Protein AF-A0A5K0WKM3-F1 (afdb_monomer_lite)

Sequence (47 aa):
MDPSQELDQEVPEYLRIYKDGRVERLKGNERVPPPTTIMPPASPPRT

Secondary structure (DSSP, 8-state):
--GGG-EEEEETTTEEEETTS-EEE-S--PPPPPP---PPPPPPP--

pLDDT: mean 84.2, std 8.88, range [64.94, 95.19]

Organism: NCBI:txid210225

Radius of gyration: 23.24 Å; chains: 1; bounding box: 54×29×54 Å

Foldseek 3Di:
DPQQPAFPDDDPQAWTAGPVRDIDGRDDPDDDDDDPDPPDPDDPPDD

Structure (mmCIF, N/CA/C/O backbone):
data_AF-A0A5K0WKM3-F1
#
_entry.id   AF-A0A5K0WKM3-F1
#
loop_
_atom_site.group_PDB
_atom_site.id
_atom_site.type_symbol
_atom_site.label_atom_id
_atom_site.label_alt_id
_atom_site.label_comp_id
_atom_site.label_asym_id
_atom_site.label_entity_id
_atom_site.label_seq_id
_atom_site.pdbx_PDB_ins_code
_atom_site.Cartn_x
_atom_site.Cartn_y
_atom_site.Cartn_z
_atom_site.occupancy
_atom_site.B_iso_or_equiv
_atom_site.auth_seq_id
_atom_site.auth_comp_id
_atom_site.auth_asym_id
_atom_site.auth_atom_id
_atom_site.pdbx_PDB_model_num
ATOM 1 N N . MET A 1 1 ? -23.685 2.143 10.149 1.00 64.94 1 MET A N 1
ATOM 2 C CA . MET A 1 1 ? -22.218 2.262 10.089 1.00 64.94 1 MET A CA 1
ATOM 3 C C . MET A 1 1 ? -21.733 0.839 9.967 1.00 64.94 1 MET A C 1
ATOM 5 O O . MET A 1 1 ? -21.977 0.063 10.882 1.00 64.94 1 MET A O 1
ATOM 9 N N . ASP A 1 2 ? -21.252 0.460 8.792 1.00 71.19 2 ASP A N 1
ATOM 10 C CA . ASP A 1 2 ? -20.838 -0.909 8.510 1.00 71.19 2 ASP A CA 1
ATOM 11 C C . ASP A 1 2 ? -19.431 -1.113 9.088 1.00 71.19 2 ASP A C 1
ATOM 13 O O . ASP A 1 2 ? -18.499 -0.454 8.627 1.00 71.19 2 ASP A O 1
ATOM 17 N N . PRO A 1 3 ? -19.248 -1.989 10.092 1.00 72.44 3 PRO A N 1
ATOM 18 C CA . PRO A 1 3 ? -17.961 -2.143 10.780 1.00 72.44 3 PRO A CA 1
ATOM 19 C C . PRO A 1 3 ? -16.847 -2.673 9.860 1.00 72.44 3 PRO A C 1
ATOM 21 O O . PRO A 1 3 ? -15.664 -2.520 10.141 1.00 72.44 3 PRO A O 1
ATOM 24 N N . SER A 1 4 ? -17.207 -3.248 8.709 1.00 72.50 4 SER A N 1
ATOM 25 C CA . SER A 1 4 ? -16.271 -3.647 7.648 1.00 72.50 4 SER A CA 1
ATOM 26 C C . SER A 1 4 ? -15.617 -2.466 6.916 1.00 72.50 4 SER A C 1
ATOM 28 O O . SER A 1 4 ? -14.677 -2.658 6.154 1.00 72.50 4 SER A O 1
ATOM 30 N N . GLN A 1 5 ? -16.102 -1.237 7.111 1.00 80.25 5 GLN A N 1
ATOM 31 C CA . GLN A 1 5 ? -15.482 -0.021 6.575 1.00 80.25 5 GLN A CA 1
ATOM 32 C C . GLN A 1 5 ? -14.478 0.603 7.556 1.00 80.25 5 GLN A C 1
ATOM 34 O O . GLN A 1 5 ? -13.807 1.574 7.203 1.00 80.25 5 GLN A O 1
ATOM 39 N N . GLU A 1 6 ? -14.362 0.075 8.778 1.00 91.31 6 GLU A N 1
ATOM 40 C CA . GLU A 1 6 ? -13.448 0.607 9.785 1.00 91.31 6 GLU A CA 1
ATOM 41 C C . GLU A 1 6 ? -11.998 0.225 9.469 1.00 91.31 6 GLU A C 1
ATOM 43 O O . GLU A 1 6 ? -11.670 -0.938 9.211 1.00 91.31 6 GLU A O 1
ATOM 48 N N . LEU A 1 7 ? -11.116 1.227 9.500 1.00 91.62 7 LEU A N 1
ATOM 49 C CA . LEU A 1 7 ? -9.688 1.038 9.282 1.00 91.62 7 LEU A CA 1
ATOM 50 C C . LEU A 1 7 ? -9.030 0.474 10.543 1.00 91.62 7 LEU A C 1
ATOM 52 O O . LEU A 1 7 ? -9.240 0.958 11.656 1.00 91.62 7 LEU A O 1
ATOM 56 N N . ASP A 1 8 ? -8.213 -0.554 10.352 1.00 94.19 8 ASP A N 1
ATOM 57 C CA . ASP A 1 8 ? -7.301 -1.068 11.367 1.00 94.19 8 ASP A CA 1
ATOM 58 C C . ASP A 1 8 ? -5.982 -0.302 11.354 1.00 94.19 8 ASP A C 1
ATOM 60 O O . ASP A 1 8 ? -5.546 0.211 12.384 1.00 94.19 8 ASP A O 1
ATOM 64 N N . GLN A 1 9 ? -5.386 -0.192 10.166 1.00 91.00 9 GLN A N 1
ATOM 65 C CA . GLN A 1 9 ? -4.129 0.501 9.923 1.00 91.00 9 GLN A CA 1
ATOM 66 C C . GLN A 1 9 ? -4.137 1.157 8.544 1.00 91.00 9 GLN A C 1
ATOM 68 O O . GLN A 1 9 ? -4.712 0.642 7.581 1.00 91.00 9 GLN A O 1
ATOM 73 N N . GLU A 1 10 ? -3.431 2.278 8.431 1.00 93.56 10 GLU A N 1
ATOM 7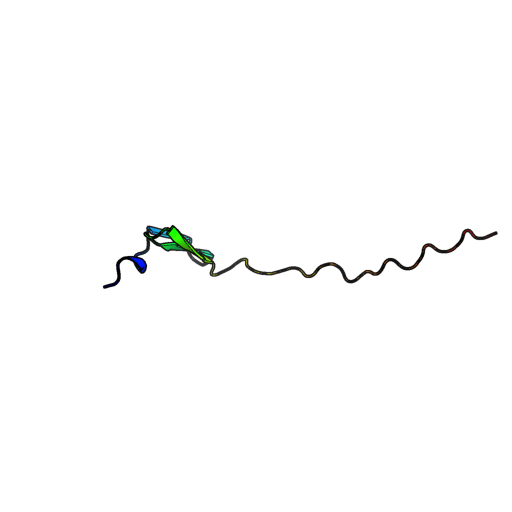4 C CA . GLU A 1 10 ? -3.155 2.927 7.157 1.00 93.56 10 GLU A CA 1
ATOM 75 C C . GLU A 1 10 ? -1.652 3.118 6.964 1.00 93.56 10 GLU A C 1
ATOM 77 O O . GLU A 1 10 ? -0.919 3.470 7.888 1.00 93.56 10 GLU A O 1
ATOM 82 N N . VAL A 1 11 ? -1.200 2.896 5.734 1.00 92.94 11 VAL A N 1
ATOM 83 C CA . VAL A 1 11 ? 0.100 3.364 5.266 1.00 92.94 11 VAL A CA 1
ATOM 84 C C . VAL A 1 11 ? -0.210 4.461 4.253 1.00 92.94 11 VAL A C 1
ATOM 86 O O . VAL A 1 11 ? -0.660 4.130 3.147 1.00 92.94 11 VAL A O 1
ATOM 89 N N . PRO A 1 12 ? -0.015 5.744 4.614 1.00 90.69 12 PRO A N 1
ATOM 90 C CA . PRO A 1 12 ? -0.407 6.872 3.778 1.00 90.69 12 PRO A CA 1
ATOM 91 C C . PRO A 1 12 ? 0.081 6.694 2.342 1.00 90.69 12 PRO A C 1
ATOM 93 O O . PRO A 1 12 ? 1.221 6.296 2.130 1.00 90.69 12 PRO A O 1
ATOM 96 N N . GLU A 1 13 ? -0.784 6.965 1.362 1.00 90.50 13 GLU A N 1
AT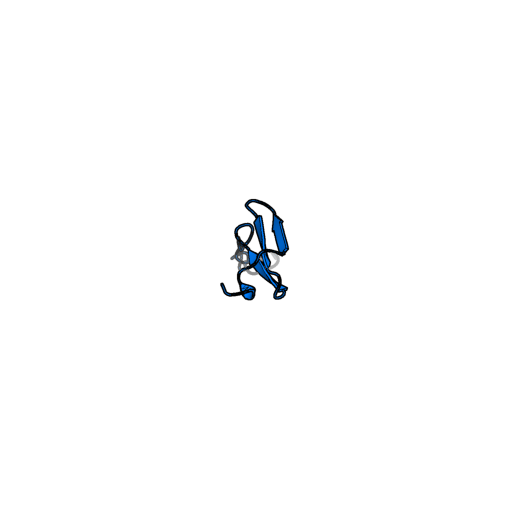OM 97 C CA . GLU A 1 13 ? -0.519 6.834 -0.085 1.00 90.50 13 GLU A CA 1
ATOM 98 C C . GLU A 1 13 ? -0.385 5.397 -0.636 1.00 90.50 13 GLU A C 1
ATOM 100 O O . GLU A 1 13 ? -0.629 5.181 -1.823 1.00 90.50 13 GLU A O 1
ATOM 105 N N . TYR A 1 14 ? -0.063 4.397 0.186 1.00 90.88 14 TYR A N 1
ATOM 106 C CA . TYR A 1 14 ? 0.246 3.049 -0.299 1.00 90.88 14 TYR A CA 1
ATOM 107 C C . TYR A 1 14 ? -0.882 2.042 -0.064 1.00 90.88 14 TYR A C 1
ATOM 109 O O . TYR A 1 14 ? -1.332 1.405 -1.024 1.00 90.88 14 TYR A O 1
ATOM 117 N N . LEU A 1 15 ? -1.332 1.861 1.185 1.00 94.56 15 LEU A N 1
ATOM 118 C CA . LEU A 1 15 ? -2.270 0.792 1.552 1.00 94.56 15 LEU A CA 1
ATOM 119 C C . LEU A 1 15 ? -3.252 1.214 2.653 1.00 94.56 15 LEU A C 1
ATOM 121 O O . LEU A 1 15 ? -2.913 1.987 3.547 1.00 94.56 15 LEU A O 1
ATOM 125 N N . ARG A 1 16 ? -4.443 0.614 2.632 1.00 95.06 16 ARG A N 1
ATOM 126 C CA . ARG A 1 16 ? -5.426 0.639 3.721 1.00 95.06 16 ARG A CA 1
ATOM 127 C C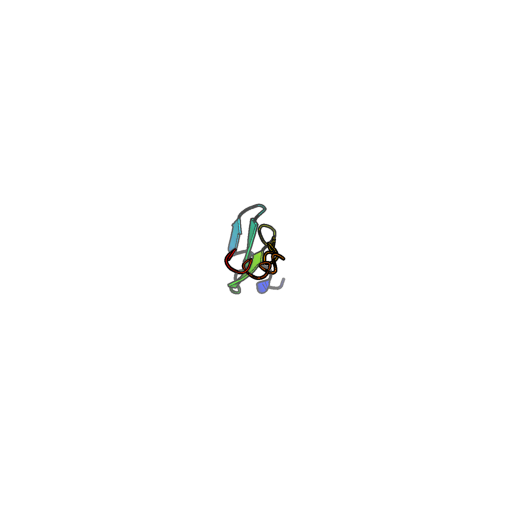 . ARG A 1 16 ? -5.741 -0.782 4.160 1.00 95.06 16 ARG A C 1
ATOM 129 O O . ARG A 1 16 ? -6.000 -1.638 3.313 1.00 95.06 16 ARG A O 1
ATOM 136 N N . ILE A 1 17 ? -5.718 -1.019 5.464 1.00 94.69 17 ILE A N 1
ATOM 137 C CA . ILE A 1 17 ? -6.021 -2.310 6.077 1.00 94.69 17 ILE A CA 1
ATOM 138 C C . ILE A 1 17 ? -7.283 -2.127 6.916 1.00 94.69 17 ILE A C 1
ATOM 140 O O . ILE A 1 17 ? -7.326 -1.270 7.798 1.00 94.69 17 ILE A O 1
ATOM 144 N N . TYR A 1 18 ? -8.310 -2.914 6.619 1.00 95.19 18 TYR A N 1
ATOM 145 C CA . TYR A 1 18 ? -9.607 -2.880 7.287 1.00 95.19 18 TYR A CA 1
ATOM 146 C C . TYR A 1 18 ? -9.690 -3.938 8.388 1.00 95.19 18 TYR A C 1
ATOM 148 O O . TYR A 1 18 ? -8.997 -4.957 8.343 1.00 95.19 18 TYR A O 1
ATOM 156 N N . LYS A 1 19 ? -10.569 -3.716 9.369 1.00 92.62 19 LYS A N 1
ATOM 157 C CA . LYS A 1 19 ? -10.766 -4.617 10.521 1.00 92.62 19 LYS A CA 1
ATOM 158 C C . LYS A 1 19 ? -11.237 -6.020 10.131 1.00 92.62 19 LYS A C 1
ATOM 160 O O . LYS A 1 19 ? -10.950 -6.974 10.848 1.00 92.62 19 LYS A O 1
ATOM 165 N N . ASP A 1 20 ? -11.926 -6.164 9.001 1.00 91.00 20 ASP A N 1
ATOM 166 C CA . ASP A 1 20 ? -12.351 -7.461 8.461 1.00 91.00 20 ASP A CA 1
ATOM 167 C C . ASP A 1 20 ? -11.213 -8.224 7.752 1.00 91.00 20 ASP A C 1
ATOM 169 O O . ASP A 1 20 ? -11.410 -9.340 7.277 1.00 91.00 20 ASP A O 1
ATOM 173 N N . GLY A 1 21 ? -10.010 -7.641 7.691 1.00 88.44 21 GLY A N 1
ATOM 174 C CA . GLY A 1 21 ? -8.837 -8.216 7.035 1.00 88.44 21 GLY A CA 1
ATOM 175 C C . GLY A 1 21 ? -8.717 -7.853 5.556 1.00 88.44 21 GLY A C 1
ATOM 176 O O . GLY A 1 21 ? -7.743 -8.245 4.906 1.00 88.44 21 GLY A O 1
ATOM 177 N N . ARG A 1 22 ? -9.662 -7.083 5.002 1.00 93.06 22 ARG A N 1
ATOM 178 C CA . ARG A 1 22 ? -9.551 -6.549 3.645 1.00 93.06 22 ARG A CA 1
ATOM 179 C C . ARG A 1 22 ? -8.363 -5.592 3.550 1.00 93.06 22 ARG A C 1
ATOM 181 O O . ARG A 1 22 ? -8.126 -4.765 4.426 1.00 93.06 22 ARG A O 1
ATOM 188 N N . VAL A 1 23 ? -7.642 -5.674 2.435 1.00 93.00 23 VAL A N 1
ATOM 189 C CA . VAL A 1 23 ? -6.546 -4.757 2.109 1.00 93.00 23 VAL A CA 1
ATOM 190 C C . VAL A 1 23 ? -6.860 -4.055 0.797 1.00 93.00 23 VAL A C 1
ATOM 192 O O . VAL A 1 23 ? -7.056 -4.702 -0.232 1.00 93.00 23 VAL A O 1
ATOM 195 N N . GLU A 1 24 ? -6.871 -2.728 0.818 1.00 92.56 24 GLU A N 1
ATOM 196 C CA . GLU A 1 24 ? -6.932 -1.903 -0.384 1.00 92.56 24 GLU A CA 1
ATOM 197 C C . GLU A 1 24 ? -5.547 -1.341 -0.700 1.00 92.56 24 GLU A C 1
ATOM 199 O O . GLU A 1 24 ? -4.914 -0.677 0.121 1.00 92.56 24 GLU A O 1
ATOM 204 N N . ARG A 1 25 ? -5.067 -1.617 -1.914 1.00 93.06 25 ARG A N 1
ATOM 205 C CA . ARG A 1 25 ? -3.793 -1.106 -2.426 1.00 93.06 25 ARG A CA 1
ATOM 206 C C . ARG A 1 25 ? -4.055 0.114 -3.292 1.00 93.06 25 ARG A C 1
ATOM 208 O O . ARG A 1 25 ? -4.751 0.003 -4.298 1.00 93.06 25 ARG A O 1
ATOM 215 N N . LEU A 1 26 ? -3.481 1.247 -2.911 1.00 90.62 26 LEU A N 1
ATOM 216 C CA . LEU A 1 26 ? -3.664 2.525 -3.598 1.00 90.62 26 LEU A CA 1
ATOM 217 C C . LEU A 1 26 ? -2.526 2.809 -4.592 1.00 90.62 26 LEU A C 1
ATOM 219 O O . LEU A 1 26 ? -2.768 3.399 -5.643 1.00 90.62 26 LEU A O 1
ATOM 223 N N . LYS A 1 27 ? -1.301 2.346 -4.302 1.00 88.81 27 LYS A N 1
ATOM 224 C CA . LYS A 1 27 ? -0.101 2.559 -5.132 1.00 88.81 27 LYS A CA 1
ATOM 225 C C . LYS A 1 27 ? 0.759 1.290 -5.222 1.00 88.81 27 LYS A C 1
ATOM 227 O O . LYS A 1 27 ? 0.635 0.393 -4.392 1.00 88.81 27 LYS A O 1
ATOM 232 N N . GLY A 1 28 ? 1.628 1.201 -6.236 1.00 82.19 28 GLY A N 1
ATOM 233 C CA . GLY A 1 28 ? 2.581 0.088 -6.404 1.00 82.19 28 GLY A CA 1
ATOM 234 C C . GLY A 1 28 ? 2.056 -1.129 -7.180 1.00 82.19 28 GLY A C 1
ATOM 235 O O . GLY A 1 28 ? 2.687 -2.180 -7.165 1.00 82.19 28 GLY A O 1
ATOM 236 N N . ASN A 1 29 ? 0.924 -0.997 -7.877 1.00 81.75 29 ASN A N 1
ATOM 237 C CA . ASN A 1 29 ? 0.369 -2.047 -8.744 1.00 81.75 29 ASN A CA 1
ATOM 238 C C . ASN A 1 29 ? 0.833 -1.936 -10.211 1.00 81.75 29 ASN A C 1
ATOM 240 O O . ASN A 1 29 ? 0.209 -2.514 -11.103 1.00 81.75 29 ASN A O 1
ATOM 244 N N . GLU A 1 30 ? 1.910 -1.194 -10.473 1.00 88.00 30 GLU A N 1
ATOM 245 C CA . GLU A 1 30 ? 2.493 -1.106 -11.810 1.00 88.00 30 GLU A CA 1
ATOM 246 C C . GLU A 1 30 ? 2.984 -2.490 -12.245 1.00 88.00 30 GLU A C 1
ATOM 248 O O . GLU A 1 30 ? 3.809 -3.124 -11.586 1.00 88.00 30 GLU A O 1
ATOM 253 N N . ARG A 1 31 ? 2.428 -2.994 -13.348 1.00 84.25 31 ARG A N 1
ATOM 254 C CA . ARG A 1 31 ? 2.835 -4.267 -13.937 1.00 84.25 31 ARG A CA 1
ATOM 255 C C . ARG A 1 31 ? 3.800 -3.984 -15.072 1.00 84.25 31 ARG A C 1
ATOM 257 O O . ARG A 1 31 ? 3.414 -3.371 -16.064 1.00 84.25 31 ARG A O 1
ATOM 264 N N . VAL A 1 32 ? 5.024 -4.483 -14.948 1.00 85.25 32 VAL A N 1
ATOM 265 C CA . VAL A 1 32 ? 5.964 -4.517 -16.069 1.00 85.25 32 VAL A CA 1
ATOM 266 C C . VAL A 1 32 ? 5.539 -5.664 -16.995 1.00 85.25 32 VAL A C 1
ATOM 268 O O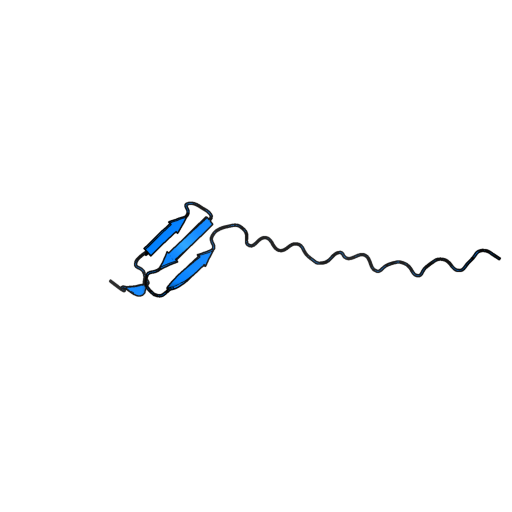 . VAL A 1 32 ? 5.441 -6.802 -16.525 1.00 85.25 32 VAL A O 1
ATOM 271 N N . PRO A 1 33 ? 5.233 -5.404 -18.279 1.00 85.88 33 PRO A N 1
ATOM 272 C CA . PRO A 1 33 ? 4.926 -6.473 -19.217 1.00 85.88 33 PRO A CA 1
ATOM 273 C C . PRO A 1 33 ? 6.169 -7.348 -19.441 1.00 85.88 33 PRO A C 1
ATOM 275 O O . PRO A 1 33 ? 7.297 -6.858 -19.340 1.00 85.88 33 PRO A O 1
ATOM 278 N N . PRO A 1 34 ? 5.994 -8.641 -19.758 1.00 85.12 34 PRO A N 1
ATOM 279 C CA . PRO A 1 34 ? 7.117 -9.482 -20.145 1.00 85.12 34 PRO A CA 1
ATOM 280 C C . PRO A 1 34 ? 7.841 -8.880 -21.364 1.00 85.12 34 PRO A C 1
ATOM 282 O O . PRO A 1 34 ? 7.199 -8.250 -22.211 1.00 85.12 34 PRO A O 1
ATOM 285 N N . PRO A 1 35 ? 9.168 -9.059 -21.478 1.00 82.44 35 PRO A N 1
ATOM 286 C CA . PRO A 1 35 ? 9.924 -8.539 -22.609 1.00 82.44 35 PRO A CA 1
ATOM 287 C C . PRO A 1 35 ? 9.427 -9.162 -23.920 1.00 82.44 35 PRO A C 1
ATOM 289 O O . PRO A 1 35 ? 9.245 -10.373 -24.019 1.00 82.44 35 PRO A O 1
ATOM 292 N N . THR A 1 36 ? 9.246 -8.334 -24.950 1.00 78.62 36 THR A N 1
ATOM 293 C CA . THR A 1 36 ? 8.775 -8.745 -26.285 1.00 78.62 36 THR A CA 1
ATOM 294 C C . THR A 1 36 ? 9.872 -9.345 -27.167 1.00 78.62 36 THR A C 1
ATOM 296 O O . THR A 1 36 ? 9.626 -9.601 -28.345 1.00 78.62 36 THR A O 1
ATOM 299 N N . THR A 1 37 ? 11.087 -9.557 -26.647 1.00 75.38 37 THR A N 1
ATOM 300 C CA . THR A 1 37 ? 12.190 -10.141 -27.421 1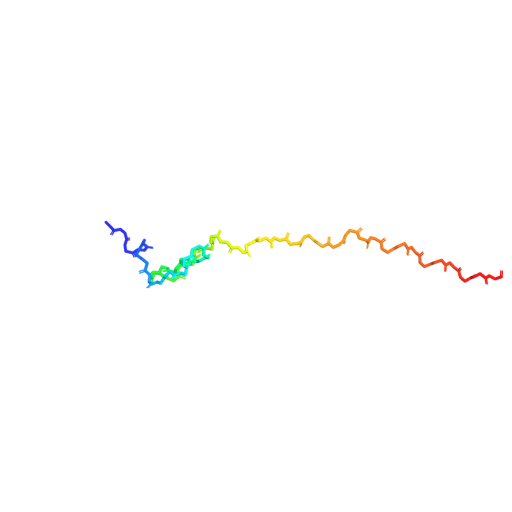.00 75.38 37 THR A CA 1
ATOM 301 C C . THR A 1 37 ? 11.912 -11.613 -27.684 1.00 75.38 37 THR A C 1
ATOM 303 O O . THR A 1 37 ? 12.283 -12.501 -26.919 1.00 75.38 37 THR A O 1
ATOM 306 N N . ILE A 1 38 ? 11.285 -11.863 -28.827 1.00 69.06 38 ILE A N 1
ATOM 307 C CA . ILE A 1 38 ? 11.446 -13.102 -29.570 1.00 69.06 38 ILE A CA 1
ATOM 308 C C . ILE A 1 38 ? 12.940 -13.147 -29.898 1.00 69.06 38 ILE A C 1
ATOM 310 O O . ILE A 1 38 ? 13.417 -12.339 -30.694 1.00 69.06 38 ILE A O 1
ATOM 314 N N . MET A 1 39 ? 13.710 -13.989 -29.206 1.00 66.62 39 MET A N 1
ATOM 315 C CA . MET A 1 39 ? 15.122 -14.173 -29.539 1.00 66.62 39 MET A CA 1
ATOM 316 C C . MET A 1 39 ? 15.201 -14.488 -31.040 1.00 66.62 39 MET A C 1
ATOM 318 O O . MET A 1 39 ? 14.555 -15.451 -31.467 1.00 66.62 39 MET A O 1
ATOM 322 N N . PRO A 1 40 ? 15.920 -13.695 -31.861 1.00 70.94 40 PRO A N 1
ATOM 323 C CA . PRO A 1 40 ? 16.131 -14.080 -33.246 1.00 70.94 40 PRO A CA 1
ATOM 324 C C . PRO A 1 40 ? 16.821 -15.452 -33.244 1.00 70.94 40 PRO A C 1
ATOM 326 O O . PRO A 1 40 ? 17.636 -15.711 -32.348 1.00 70.94 40 PRO A O 1
ATOM 329 N N . PRO A 1 41 ? 16.487 -16.351 -34.188 1.00 73.81 41 PRO A N 1
ATOM 330 C CA . PRO A 1 41 ? 17.157 -17.641 -34.265 1.00 73.81 41 PRO A CA 1
ATOM 331 C C . PRO A 1 41 ? 18.666 -17.400 -34.315 1.00 73.81 41 PRO A C 1
ATOM 333 O O . PRO A 1 41 ? 19.127 -16.510 -35.034 1.00 73.81 41 PRO A O 1
ATOM 336 N N . ALA A 1 42 ? 19.420 -18.151 -33.508 1.00 72.94 42 ALA A N 1
ATOM 337 C CA . ALA A 1 42 ? 20.872 -18.057 -33.490 1.00 72.94 42 ALA A CA 1
ATOM 338 C C . ALA A 1 42 ? 21.390 -18.160 -34.930 1.00 72.94 42 ALA A C 1
ATOM 340 O O . ALA A 1 42 ? 21.023 -19.091 -35.650 1.00 72.94 42 ALA A O 1
ATOM 341 N N . SER A 1 43 ? 22.199 -17.186 -35.359 1.00 74.31 43 SER A N 1
ATOM 342 C CA . SER A 1 43 ? 22.813 -17.227 -36.684 1.00 74.31 43 SER A CA 1
ATOM 343 C C . SER A 1 43 ? 23.526 -18.571 -36.851 1.00 74.31 43 SER A C 1
ATOM 345 O O . SER A 1 43 ? 24.288 -18.950 -35.954 1.00 74.31 43 SER A O 1
ATOM 347 N N . PRO A 1 44 ? 23.293 -19.309 -37.951 1.00 78.81 44 PRO A N 1
ATOM 348 C CA . PRO A 1 44 ? 24.003 -20.558 -38.176 1.00 78.81 44 PRO A CA 1
ATOM 349 C C . PRO A 1 44 ? 25.517 -20.290 -38.195 1.00 78.81 44 PRO A C 1
ATOM 351 O O . PRO A 1 44 ? 25.940 -19.204 -38.614 1.00 78.81 44 PRO A O 1
ATOM 354 N N . PRO A 1 45 ? 26.344 -21.243 -37.725 1.00 79.44 45 PRO A N 1
ATOM 355 C CA . PRO A 1 45 ? 27.790 -21.077 -37.717 1.00 79.44 45 PRO A CA 1
ATOM 356 C C . PRO A 1 45 ? 28.279 -20.771 -39.134 1.00 79.44 45 PRO A C 1
ATOM 358 O O . PRO A 1 45 ? 27.918 -21.452 -40.096 1.00 79.44 45 PRO A O 1
ATOM 361 N N . ARG A 1 46 ? 29.083 -19.713 -39.261 1.00 77.38 46 ARG A N 1
ATOM 362 C CA 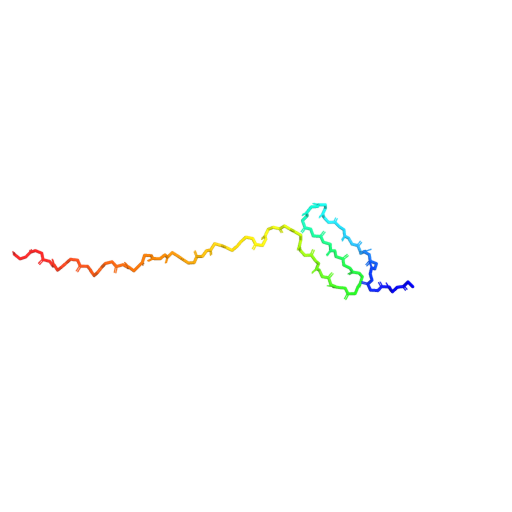. ARG A 1 46 ? 29.682 -19.306 -40.533 1.00 77.38 46 ARG A CA 1
ATOM 363 C C . ARG A 1 46 ? 30.680 -20.398 -40.932 1.00 77.38 46 ARG A C 1
ATOM 365 O O . ARG A 1 46 ? 31.680 -20.568 -40.238 1.00 77.38 46 ARG A O 1
ATOM 372 N N . THR A 1 47 ? 30.343 -21.177 -41.960 1.00 74.56 47 THR A N 1
ATOM 373 C CA . THR A 1 47 ? 31.239 -22.177 -42.569 1.00 74.56 47 THR A CA 1
ATOM 374 C C . THR A 1 47 ? 32.133 -21.502 -43.596 1.00 74.56 47 THR A C 1
ATOM 376 O O . THR A 1 47 ? 31.644 -20.545 -44.242 1.00 74.56 47 THR A O 1
#